Protein AF-A0A3P1Y6F3-F1 (afdb_monomer_lite)

Foldseek 3Di:
DDPPPPPPPPVVVVVCVVVVNDLCLDLPPVLVVLLVVLVVLLVVLVVVVVPDDPVDHDPPVNVVVSVVSNVVSVVSNVVSVVVSVVSSVD

Secondary structure (DSSP, 8-state):
--------HHHHHHHHHHTT--------HHHHHHHHHHHHHHHHHHHHHHT-BTTB---HHHHHHHHHHHHHHHHHHHHHHHHHHHHHH-

Structure (mmCIF, N/CA/C/O backbone):
data_AF-A0A3P1Y6F3-F1
#
_entry.id   AF-A0A3P1Y6F3-F1
#
loop_
_atom_site.group_PDB
_atom_site.id
_atom_site.type_symbol
_atom_site.label_atom_id
_atom_site.label_alt_id
_atom_site.label_comp_id
_atom_site.label_asym_id
_atom_site.label_entity_id
_atom_site.label_seq_id
_atom_site.pdbx_PDB_ins_code
_atom_site.Cartn_x
_atom_site.Cartn_y
_atom_site.Cartn_z
_atom_site.occupancy
_atom_site.B_iso_or_equiv
_atom_site.auth_seq_id
_atom_site.auth_comp_id
_atom_site.auth_asym_id
_atom_site.auth_atom_id
_atom_site.pdbx_PDB_model_num
ATOM 1 N N . MET A 1 1 ? 8.562 25.717 -52.838 1.00 42.53 1 MET A N 1
ATOM 2 C CA . MET A 1 1 ? 7.501 25.301 -51.898 1.00 42.53 1 MET A CA 1
ATOM 3 C C . MET A 1 1 ? 8.103 24.264 -50.971 1.00 42.53 1 MET A C 1
ATOM 5 O O . MET A 1 1 ? 8.682 23.323 -51.502 1.00 42.53 1 MET A O 1
ATOM 9 N N . PRO A 1 2 ? 8.091 24.449 -49.643 1.00 45.12 2 PRO A N 1
ATOM 10 C CA . PRO A 1 2 ? 8.638 23.440 -48.751 1.00 45.12 2 PRO A CA 1
ATOM 11 C C . PRO A 1 2 ? 7.661 22.261 -48.727 1.00 45.12 2 PRO A C 1
ATOM 13 O O . PRO A 1 2 ? 6.488 22.429 -48.398 1.00 45.12 2 PRO A O 1
ATOM 16 N N . HIS A 1 3 ? 8.129 21.084 -49.139 1.00 45.72 3 HIS A N 1
ATOM 17 C CA . HIS A 1 3 ? 7.405 19.840 -48.918 1.00 45.72 3 HIS A CA 1
ATOM 18 C C . HIS A 1 3 ? 7.380 19.599 -47.409 1.00 45.72 3 HIS A C 1
ATOM 20 O O . HIS A 1 3 ? 8.377 19.182 -46.829 1.00 45.72 3 HIS A O 1
ATOM 26 N N . ILE A 1 4 ? 6.253 19.897 -46.765 1.00 54.41 4 ILE A N 1
ATOM 27 C CA . ILE A 1 4 ? 5.964 19.350 -45.444 1.00 54.41 4 ILE A CA 1
ATOM 28 C C . ILE A 1 4 ? 5.653 17.879 -45.702 1.00 54.41 4 ILE A C 1
ATOM 30 O O . ILE A 1 4 ? 4.532 17.523 -46.060 1.00 54.41 4 ILE A O 1
ATOM 34 N N . THR A 1 5 ? 6.672 17.028 -45.624 1.00 58.44 5 THR A N 1
ATOM 35 C CA . THR A 1 5 ? 6.465 15.591 -45.469 1.00 58.44 5 THR A CA 1
ATOM 36 C C . THR A 1 5 ? 5.649 15.414 -44.202 1.00 58.44 5 THR A C 1
ATOM 38 O O . THR A 1 5 ? 6.131 15.700 -43.107 1.00 58.44 5 THR A O 1
ATOM 41 N N . ALA A 1 6 ? 4.379 15.040 -44.364 1.00 62.44 6 ALA A N 1
ATOM 42 C CA . ALA A 1 6 ? 3.517 14.699 -43.250 1.00 62.44 6 ALA A CA 1
ATOM 43 C C . ALA A 1 6 ? 4.237 13.627 -42.430 1.00 62.44 6 ALA A C 1
ATOM 45 O O . ALA A 1 6 ? 4.599 12.580 -42.967 1.00 62.44 6 ALA A O 1
ATOM 46 N N . PHE A 1 7 ? 4.515 13.933 -41.166 1.00 63.72 7 PHE A N 1
ATOM 47 C CA . PHE A 1 7 ? 5.165 13.006 -40.256 1.00 63.72 7 PHE A CA 1
ATOM 48 C C . PHE A 1 7 ? 4.285 11.758 -40.140 1.00 63.72 7 PHE A C 1
ATOM 50 O O . PHE A 1 7 ? 3.198 11.812 -39.557 1.00 63.72 7 PHE A O 1
ATOM 57 N N . ASN A 1 8 ? 4.710 10.659 -40.769 1.00 76.06 8 ASN A N 1
ATOM 58 C CA . ASN A 1 8 ? 3.974 9.407 -40.727 1.00 76.06 8 ASN A CA 1
ATOM 59 C C . ASN A 1 8 ? 4.315 8.692 -39.423 1.00 76.06 8 ASN A C 1
ATOM 61 O O . ASN A 1 8 ? 5.279 7.934 -39.335 1.00 76.06 8 ASN A O 1
ATOM 65 N N . LEU A 1 9 ? 3.482 8.946 -38.416 1.00 64.75 9 LEU A N 1
ATOM 66 C CA . LEU A 1 9 ? 3.594 8.350 -37.090 1.00 64.75 9 LEU A CA 1
ATOM 67 C C . LEU A 1 9 ? 3.676 6.814 -37.150 1.00 64.75 9 LEU A C 1
ATOM 69 O O . LEU A 1 9 ? 4.306 6.193 -36.300 1.00 64.75 9 LEU A O 1
ATOM 73 N N . HIS A 1 10 ? 3.037 6.206 -38.154 1.00 71.25 10 HIS A N 1
ATOM 74 C CA . HIS A 1 10 ? 2.948 4.760 -38.292 1.00 71.25 10 HIS A CA 1
ATOM 75 C C . HIS A 1 10 ? 4.251 4.136 -38.806 1.00 71.25 10 HIS A C 1
ATOM 77 O O . HIS A 1 10 ? 4.635 3.070 -38.322 1.00 71.25 10 HIS A O 1
ATOM 83 N N . ASP A 1 11 ? 4.933 4.812 -39.735 1.00 76.75 11 ASP A N 1
ATOM 84 C CA . ASP A 1 11 ? 6.228 4.377 -40.273 1.00 76.75 11 ASP A CA 1
ATOM 85 C C . ASP A 1 11 ? 7.335 4.558 -39.228 1.00 76.75 11 ASP A C 1
ATOM 87 O O . ASP A 1 11 ? 8.167 3.671 -39.045 1.00 76.75 11 ASP A O 1
ATOM 91 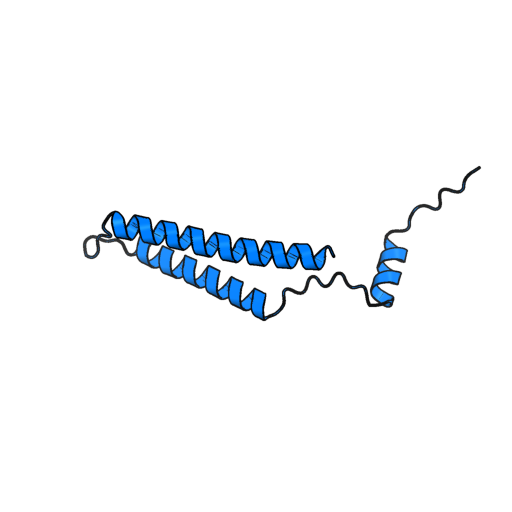N N . GLU A 1 12 ? 7.297 5.666 -38.482 1.00 74.12 12 GLU A N 1
ATOM 92 C CA . GLU A 1 12 ? 8.237 5.928 -37.389 1.00 74.12 12 GLU A CA 1
ATOM 93 C C . GLU A 1 12 ? 8.079 4.895 -36.261 1.00 74.12 12 GLU A C 1
ATOM 9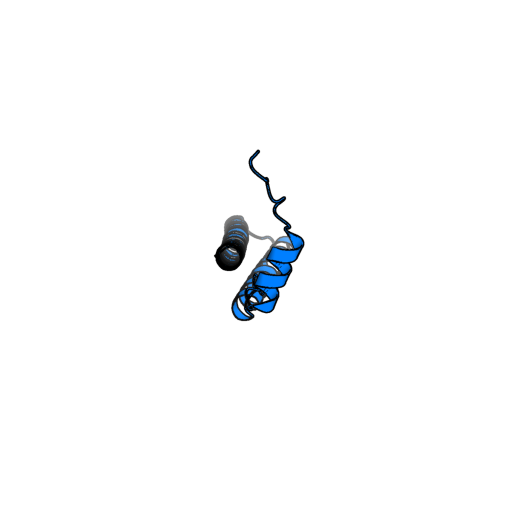5 O O . GLU A 1 12 ? 9.058 4.329 -35.775 1.00 74.12 12 GLU A O 1
ATOM 100 N N . TYR A 1 13 ? 6.834 4.580 -35.886 1.00 66.38 13 TYR A N 1
ATOM 101 C CA . TYR A 1 13 ? 6.535 3.556 -34.885 1.00 66.38 13 TYR A CA 1
ATOM 102 C C . TYR A 1 13 ? 6.997 2.161 -35.331 1.00 66.38 13 TYR A C 1
ATOM 104 O O . TYR A 1 13 ? 7.621 1.437 -34.556 1.00 66.38 13 TYR A O 1
ATOM 112 N N . ALA A 1 14 ? 6.737 1.786 -36.589 1.00 72.00 14 ALA A N 1
ATOM 113 C CA . ALA A 1 14 ? 7.173 0.506 -37.143 1.00 72.00 14 ALA A CA 1
ATOM 114 C C . ALA A 1 14 ? 8.706 0.394 -37.217 1.00 72.00 14 ALA A C 1
ATOM 116 O O . ALA A 1 14 ? 9.256 -0.662 -36.905 1.00 72.00 14 ALA A O 1
ATOM 117 N N . SER A 1 15 ? 9.392 1.484 -37.578 1.00 71.12 15 SER A N 1
ATOM 118 C CA . SER A 1 15 ? 10.857 1.574 -37.610 1.00 71.12 15 SER A CA 1
ATOM 119 C C . SER A 1 15 ? 11.466 1.426 -36.212 1.00 71.12 15 SER A C 1
ATOM 121 O O . SER A 1 15 ? 12.354 0.599 -36.004 1.00 71.12 15 SER A O 1
ATOM 123 N N . ASN A 1 16 ? 10.936 2.147 -35.221 1.00 66.38 16 ASN A N 1
ATOM 124 C CA . ASN A 1 16 ? 11.405 2.060 -33.838 1.00 66.38 16 ASN A CA 1
ATOM 125 C C . ASN A 1 16 ? 11.193 0.657 -33.254 1.00 66.38 16 ASN A C 1
ATOM 127 O O . ASN A 1 16 ? 12.122 0.076 -32.691 1.00 66.38 16 ASN A O 1
ATOM 131 N N . HIS A 1 17 ? 10.026 0.055 -33.493 1.00 63.47 17 HIS A N 1
ATOM 132 C CA . HIS A 1 17 ? 9.742 -1.315 -33.071 1.00 63.47 17 HIS A CA 1
ATOM 133 C C . HIS A 1 17 ? 10.668 -2.344 -33.749 1.00 63.47 17 HIS A C 1
ATOM 135 O O . HIS A 1 17 ? 11.150 -3.270 -33.097 1.00 63.47 17 HIS A O 1
ATOM 141 N N . ALA A 1 18 ? 10.959 -2.189 -35.047 1.00 65.25 18 ALA A N 1
ATOM 142 C CA . ALA A 1 18 ? 11.875 -3.067 -35.784 1.00 65.25 18 ALA A CA 1
ATOM 143 C C . ALA A 1 18 ? 13.337 -2.947 -35.312 1.00 65.25 18 ALA A C 1
ATOM 145 O O . ALA A 1 18 ? 14.081 -3.926 -35.358 1.00 65.25 18 ALA A O 1
ATOM 146 N N . CYS A 1 19 ? 13.731 -1.772 -34.816 1.00 67.19 19 CYS A N 1
ATOM 147 C CA . CYS A 1 19 ? 15.041 -1.509 -34.220 1.00 67.19 19 CYS A CA 1
ATOM 148 C C . CYS A 1 19 ? 15.150 -1.939 -32.743 1.00 67.19 19 CYS A C 1
ATOM 150 O O . CYS A 1 19 ? 16.198 -1.739 -32.132 1.00 67.19 19 CYS A O 1
ATOM 152 N N . GLY A 1 20 ? 14.100 -2.531 -32.162 1.00 53.81 20 GLY A N 1
ATOM 153 C CA . GLY A 1 20 ? 14.083 -2.964 -30.762 1.00 53.81 20 GLY A CA 1
ATOM 154 C C . GLY A 1 20 ? 13.788 -1.846 -29.757 1.00 53.81 20 GLY A C 1
ATOM 155 O O . GLY A 1 20 ? 13.832 -2.094 -28.555 1.00 53.81 20 GLY A O 1
ATOM 156 N N . PHE A 1 21 ? 13.438 -0.644 -30.225 1.00 53.38 21 PHE A N 1
ATOM 157 C CA . PHE A 1 21 ? 12.873 0.419 -29.395 1.00 53.38 21 PHE A CA 1
ATOM 158 C C . PHE A 1 21 ? 11.383 0.146 -29.190 1.00 53.38 21 PHE A C 1
ATOM 160 O O . PHE A 1 21 ? 10.508 0.794 -29.763 1.00 53.38 21 PHE A O 1
ATOM 167 N N . VAL A 1 22 ? 11.090 -0.870 -28.387 1.00 57.44 22 VAL A N 1
ATOM 168 C CA . VAL A 1 22 ? 9.779 -0.994 -27.759 1.00 57.44 22 VAL A CA 1
ATOM 169 C C . VAL A 1 22 ? 9.822 -0.026 -26.581 1.00 57.44 22 VAL A C 1
ATOM 171 O O . VAL A 1 22 ? 10.737 -0.122 -25.764 1.00 57.44 22 VAL A O 1
ATOM 174 N N . GLN A 1 23 ? 8.882 0.919 -26.481 1.00 54.31 23 GLN A N 1
ATOM 175 C CA . GLN A 1 23 ? 8.602 1.522 -25.176 1.00 54.31 23 GLN A CA 1
ATOM 176 C C . GLN A 1 23 ? 8.209 0.359 -24.276 1.00 54.31 23 GLN A C 1
ATOM 178 O O . GLN A 1 23 ? 7.109 -0.184 -24.396 1.00 54.31 23 GLN A O 1
ATOM 183 N N . ASP A 1 24 ? 9.162 -0.105 -23.479 1.00 55.12 24 ASP A N 1
ATOM 184 C CA . ASP A 1 24 ? 9.036 -1.298 -22.666 1.00 55.12 24 ASP A CA 1
ATOM 185 C C . ASP A 1 24 ? 8.098 -0.934 -21.506 1.00 55.12 24 ASP A C 1
ATOM 187 O O . ASP A 1 24 ? 8.513 -0.649 -20.387 1.00 55.12 24 ASP A O 1
ATOM 191 N N . LEU A 1 25 ? 6.787 -0.934 -21.779 1.00 56.59 25 LEU A N 1
ATOM 192 C CA . LEU A 1 25 ? 5.680 -0.821 -20.816 1.00 56.59 25 LEU A CA 1
ATOM 193 C C . LEU A 1 25 ? 5.636 -2.024 -19.851 1.00 56.59 25 LEU A C 1
ATOM 195 O O . LEU A 1 25 ? 4.611 -2.336 -19.242 1.00 56.59 25 LEU A O 1
ATOM 199 N N . HIS A 1 26 ? 6.746 -2.743 -19.727 1.00 64.69 26 HIS A N 1
ATOM 200 C CA . HIS A 1 26 ? 6.902 -3.881 -18.863 1.00 64.69 26 HIS A CA 1
ATOM 201 C C . HIS A 1 26 ? 7.278 -3.396 -17.466 1.00 64.69 26 HIS A C 1
ATOM 203 O O . HIS A 1 26 ? 8.416 -3.004 -17.207 1.00 64.69 26 HIS A O 1
ATOM 209 N N . ILE A 1 27 ? 6.320 -3.457 -16.538 1.00 63.81 27 ILE A N 1
ATOM 210 C CA . ILE A 1 27 ? 6.616 -3.307 -15.112 1.00 63.81 27 ILE A CA 1
ATOM 211 C C . ILE A 1 27 ? 7.497 -4.495 -14.708 1.00 63.81 27 ILE A C 1
ATOM 213 O O . ILE A 1 27 ? 7.035 -5.637 -14.772 1.00 63.81 27 ILE A O 1
ATOM 217 N N . PRO A 1 28 ? 8.747 -4.271 -14.270 1.00 73.00 28 PRO A N 1
ATOM 218 C CA . PRO A 1 28 ? 9.622 -5.364 -13.875 1.00 73.00 28 PRO A CA 1
ATOM 219 C C . PRO A 1 28 ? 9.010 -6.181 -12.734 1.00 73.00 28 PRO A C 1
ATOM 221 O O . PRO A 1 28 ? 8.417 -5.620 -11.813 1.00 73.00 28 PRO A O 1
ATOM 224 N N . ASN A 1 29 ? 9.218 -7.500 -12.743 1.00 76.69 29 ASN A N 1
ATOM 225 C CA . ASN A 1 29 ? 8.614 -8.422 -11.768 1.00 76.69 29 ASN A CA 1
ATOM 226 C C . ASN A 1 29 ? 8.792 -8.000 -10.298 1.00 76.69 29 ASN A C 1
ATOM 228 O O . ASN A 1 29 ? 7.891 -8.200 -9.489 1.00 76.69 29 ASN A O 1
ATOM 232 N N . HIS A 1 30 ? 9.928 -7.391 -9.942 1.00 75.62 30 HIS A N 1
ATOM 233 C CA . HIS A 1 30 ? 10.158 -6.896 -8.582 1.00 75.62 30 HIS A CA 1
ATOM 234 C C . HIS A 1 30 ? 9.265 -5.693 -8.228 1.00 75.62 30 HIS A C 1
ATOM 236 O O . HIS A 1 30 ? 8.776 -5.613 -7.107 1.00 75.62 30 HIS A O 1
ATOM 242 N N . MET A 1 31 ? 8.992 -4.787 -9.174 1.00 76.44 31 MET A N 1
ATOM 243 C CA . MET A 1 31 ? 8.048 -3.681 -8.970 1.00 76.44 31 MET A CA 1
ATOM 244 C C . MET A 1 31 ? 6.609 -4.189 -8.883 1.00 76.44 31 MET A C 1
ATOM 246 O O . MET A 1 31 ? 5.864 -3.751 -8.012 1.00 76.44 31 MET A O 1
ATOM 250 N N . ALA A 1 32 ? 6.230 -5.155 -9.726 1.00 81.50 32 ALA A N 1
ATOM 251 C CA . ALA A 1 32 ? 4.914 -5.788 -9.652 1.00 81.50 32 ALA A CA 1
ATOM 252 C C . ALA A 1 32 ? 4.697 -6.492 -8.299 1.00 81.50 32 ALA A C 1
ATOM 254 O O . ALA A 1 32 ? 3.637 -6.350 -7.692 1.00 81.50 32 ALA A O 1
ATOM 255 N N . ALA A 1 33 ? 5.718 -7.187 -7.785 1.00 83.00 33 ALA A N 1
ATOM 256 C CA . ALA A 1 33 ? 5.679 -7.808 -6.463 1.00 83.00 33 ALA A CA 1
ATOM 257 C C . ALA A 1 33 ? 5.561 -6.774 -5.328 1.00 83.00 33 ALA A C 1
ATOM 259 O O . ALA A 1 33 ? 4.792 -6.984 -4.391 1.00 83.00 33 ALA A O 1
ATOM 260 N N . ASN A 1 34 ? 6.271 -5.644 -5.422 1.00 84.94 34 ASN A N 1
ATOM 261 C CA . ASN A 1 34 ? 6.168 -4.562 -4.438 1.00 84.94 34 ASN A CA 1
ATOM 262 C C . ASN A 1 34 ? 4.769 -3.926 -4.430 1.00 84.94 34 ASN A C 1
ATOM 264 O O . ASN A 1 34 ? 4.218 -3.663 -3.361 1.00 84.94 34 ASN A O 1
ATOM 268 N N . LEU A 1 35 ? 4.168 -3.727 -5.608 1.00 86.56 35 LEU A N 1
ATOM 269 C CA . LEU A 1 35 ? 2.797 -3.229 -5.738 1.00 86.56 35 LEU A CA 1
ATOM 270 C C . LEU A 1 35 ? 1.776 -4.214 -5.159 1.00 86.56 35 LEU A C 1
ATOM 272 O O . LEU A 1 35 ? 0.910 -3.803 -4.388 1.00 86.56 35 LEU A O 1
ATOM 276 N N . ASP A 1 36 ? 1.899 -5.509 -5.466 1.00 89.81 36 ASP A N 1
ATOM 277 C CA . ASP A 1 36 ? 1.036 -6.551 -4.891 1.00 89.81 36 ASP A CA 1
ATOM 278 C C . ASP A 1 36 ? 1.153 -6.585 -3.357 1.00 89.81 36 ASP A C 1
ATOM 280 O O . ASP A 1 36 ? 0.145 -6.609 -2.649 1.00 89.81 36 ASP A O 1
ATOM 284 N N . ALA A 1 37 ? 2.373 -6.492 -2.818 1.00 89.69 37 ALA A N 1
ATOM 285 C CA . ALA A 1 37 ? 2.599 -6.430 -1.377 1.00 89.69 37 ALA A CA 1
ATOM 286 C C . ALA A 1 37 ? 1.942 -5.194 -0.735 1.00 89.69 37 ALA A C 1
ATOM 288 O O . ALA A 1 37 ? 1.278 -5.322 0.297 1.00 89.69 37 ALA A O 1
ATOM 289 N N . ALA A 1 38 ? 2.068 -4.016 -1.356 1.00 90.81 38 ALA A N 1
ATOM 290 C CA . ALA A 1 38 ? 1.447 -2.788 -0.867 1.00 90.81 38 ALA A CA 1
ATOM 291 C C . ALA A 1 38 ? -0.088 -2.880 -0.868 1.00 90.81 38 ALA A C 1
ATOM 293 O O . ALA A 1 38 ? -0.730 -2.554 0.133 1.00 90.81 38 ALA A O 1
ATOM 294 N N . LEU A 1 39 ? -0.681 -3.396 -1.951 1.00 91.81 39 LEU A N 1
ATOM 295 C CA . LEU A 1 39 ? -2.130 -3.588 -2.070 1.00 91.81 39 LEU A CA 1
ATOM 296 C C . LEU A 1 39 ? -2.665 -4.591 -1.043 1.00 91.81 39 LEU A C 1
ATOM 298 O O . LEU A 1 39 ? -3.686 -4.335 -0.401 1.00 91.81 39 LEU A O 1
ATOM 302 N N . ARG A 1 40 ? -1.959 -5.707 -0.829 1.00 93.94 40 ARG A N 1
ATOM 303 C CA . ARG A 1 40 ? -2.304 -6.685 0.216 1.00 93.94 40 ARG A CA 1
ATOM 304 C C . ARG A 1 40 ? -2.204 -6.085 1.614 1.00 93.94 40 ARG A C 1
ATOM 306 O O . ARG A 1 40 ? -3.076 -6.347 2.439 1.00 93.94 40 ARG A O 1
ATOM 313 N N 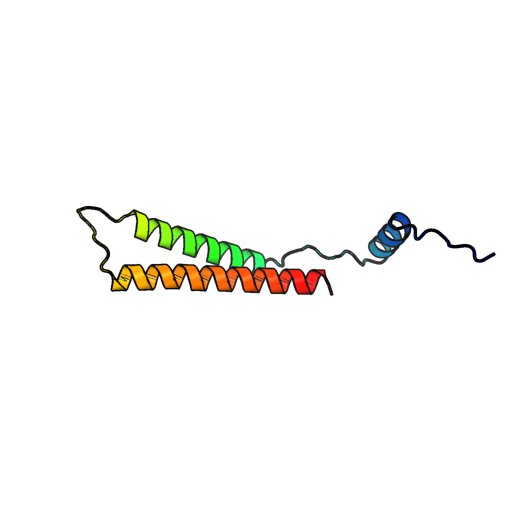. GLY A 1 41 ? -1.183 -5.267 1.871 1.00 93.81 41 GLY A N 1
ATOM 314 C CA . GLY A 1 41 ? -1.031 -4.536 3.127 1.00 93.81 41 GLY A CA 1
ATOM 315 C C . GLY A 1 41 ? -2.210 -3.598 3.388 1.00 93.81 41 GLY A C 1
ATOM 316 O O . GLY A 1 41 ? -2.818 -3.662 4.454 1.00 93.81 41 GLY A O 1
ATOM 317 N N . ILE A 1 42 ? -2.600 -2.797 2.391 1.00 94.06 42 ILE A N 1
ATOM 318 C CA . ILE A 1 42 ? -3.766 -1.904 2.482 1.00 94.06 42 ILE A CA 1
ATOM 319 C C . ILE A 1 42 ? -5.039 -2.709 2.753 1.00 94.06 42 ILE A C 1
ATOM 321 O O . ILE A 1 42 ? -5.799 -2.371 3.659 1.00 94.06 42 ILE A O 1
ATOM 325 N N . ALA A 1 43 ? -5.263 -3.803 2.020 1.00 93.75 43 ALA A N 1
ATOM 326 C CA . ALA A 1 43 ? -6.427 -4.659 2.223 1.00 93.75 43 ALA A CA 1
ATOM 327 C C . ALA A 1 43 ? -6.472 -5.241 3.646 1.00 93.75 43 ALA A C 1
ATOM 329 O O . ALA A 1 43 ? -7.526 -5.221 4.282 1.00 93.75 43 ALA A O 1
ATOM 330 N N . ALA A 1 44 ? -5.335 -5.705 4.169 1.00 93.94 44 ALA A N 1
ATOM 331 C CA . ALA A 1 44 ? -5.237 -6.222 5.529 1.00 93.94 44 ALA A CA 1
ATOM 332 C C . ALA A 1 44 ? -5.576 -5.148 6.575 1.00 93.94 44 ALA A C 1
ATOM 334 O O . ALA A 1 44 ? -6.385 -5.400 7.469 1.00 93.94 44 ALA A O 1
ATOM 335 N N . VAL A 1 45 ? -5.026 -3.938 6.435 1.00 93.25 45 VAL A N 1
ATOM 336 C CA . VAL A 1 45 ? -5.316 -2.827 7.352 1.00 93.25 45 VAL A CA 1
ATOM 337 C C . VAL A 1 45 ? -6.792 -2.424 7.287 1.00 93.25 45 VAL A C 1
ATOM 339 O O . VAL A 1 45 ? -7.436 -2.274 8.326 1.00 93.25 45 VAL A O 1
ATOM 342 N N . CYS A 1 46 ? -7.372 -2.339 6.088 1.00 92.12 46 CYS A N 1
ATOM 343 C CA . CYS A 1 46 ? -8.801 -2.091 5.904 1.00 92.12 46 CYS A CA 1
ATOM 344 C C . CYS A 1 46 ? -9.669 -3.173 6.561 1.00 92.12 46 CYS A C 1
ATOM 346 O O . CYS A 1 46 ? -10.695 -2.852 7.157 1.00 92.12 46 CYS A O 1
ATOM 348 N N . CYS A 1 47 ? -9.276 -4.447 6.483 1.00 92.25 47 CYS A N 1
ATOM 349 C CA . CYS A 1 47 ? -9.979 -5.528 7.171 1.00 92.25 47 CYS A CA 1
ATOM 350 C C . CYS A 1 47 ? -9.943 -5.356 8.692 1.00 92.25 47 CYS A C 1
ATOM 352 O O . CYS A 1 47 ? -10.978 -5.531 9.325 1.00 92.25 47 CYS A O 1
ATOM 354 N N . VAL A 1 48 ? -8.804 -4.965 9.272 1.00 89.62 48 VAL A N 1
ATOM 355 C CA . VAL A 1 48 ? -8.697 -4.688 10.716 1.00 89.62 48 VAL A CA 1
ATOM 356 C C . VAL A 1 48 ? -9.598 -3.523 11.114 1.00 89.62 48 VAL A C 1
ATOM 358 O O . VAL A 1 48 ? -10.373 -3.650 12.057 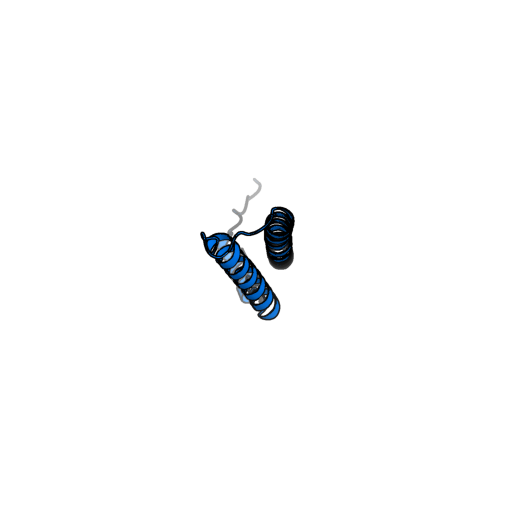1.00 89.62 48 VAL A O 1
ATOM 361 N N . LEU A 1 49 ? -9.559 -2.419 10.363 1.00 88.88 49 LEU A N 1
ATOM 362 C CA . LEU A 1 49 ? -10.417 -1.256 10.607 1.00 88.88 49 LEU A CA 1
ATOM 363 C C . LEU A 1 49 ? -11.910 -1.603 10.513 1.00 88.88 49 LEU A C 1
ATOM 365 O O . LEU A 1 49 ? -12.715 -1.076 11.272 1.00 88.88 49 LEU A O 1
ATOM 369 N N . ARG A 1 50 ? -12.285 -2.506 9.600 1.00 88.12 50 ARG A N 1
ATOM 370 C CA . ARG A 1 50 ? -13.670 -2.973 9.422 1.00 88.12 50 ARG A CA 1
ATOM 371 C C . ARG A 1 50 ? -14.095 -4.067 10.399 1.00 88.12 50 ARG A C 1
ATOM 373 O O . ARG A 1 50 ? -15.291 -4.296 10.531 1.00 88.12 50 ARG A O 1
ATOM 380 N N . ALA A 1 51 ? -13.150 -4.756 11.033 1.00 87.50 51 ALA A N 1
ATOM 381 C CA . ALA A 1 51 ? -13.421 -5.779 12.042 1.00 87.50 51 ALA A CA 1
ATOM 382 C C . ALA A 1 51 ? -13.814 -5.174 13.400 1.00 87.50 51 ALA A C 1
ATOM 384 O O . ALA A 1 51 ? -14.110 -5.915 14.341 1.00 87.50 51 ALA A O 1
ATOM 385 N N . GLU A 1 52 ? -13.816 -3.841 13.500 1.00 82.19 52 GLU A N 1
ATOM 386 C CA . GLU A 1 52 ? -14.353 -3.141 14.652 1.00 82.19 52 GLU A CA 1
ATOM 387 C C . GLU A 1 52 ? -15.797 -3.575 14.925 1.00 82.19 52 GLU A C 1
ATOM 389 O O . GLU A 1 52 ? -16.659 -3.596 14.045 1.00 82.19 52 GLU A O 1
ATOM 394 N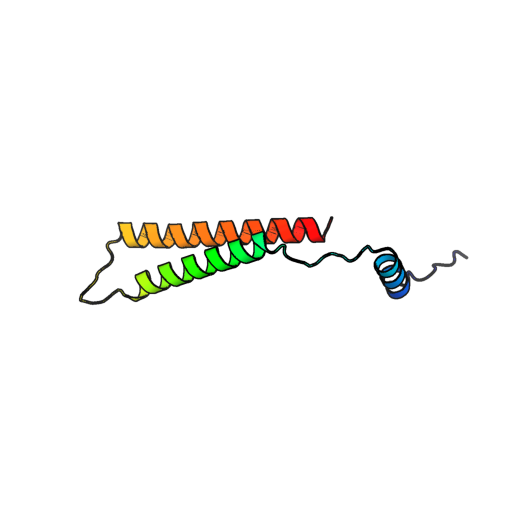 N . SER A 1 53 ? -16.028 -3.979 16.166 1.00 81.38 53 SER A N 1
ATOM 395 C CA . SER A 1 53 ? -17.292 -4.528 16.642 1.00 81.38 53 SER A CA 1
ATOM 396 C C . SER A 1 53 ? -17.414 -4.307 18.146 1.00 81.38 53 SER A C 1
ATOM 398 O O . SER A 1 53 ? -16.461 -3.883 18.801 1.00 81.38 53 SER A O 1
ATOM 400 N N . ASP A 1 54 ? -18.555 -4.675 18.724 1.00 72.31 54 ASP A N 1
ATOM 401 C CA . ASP A 1 54 ? -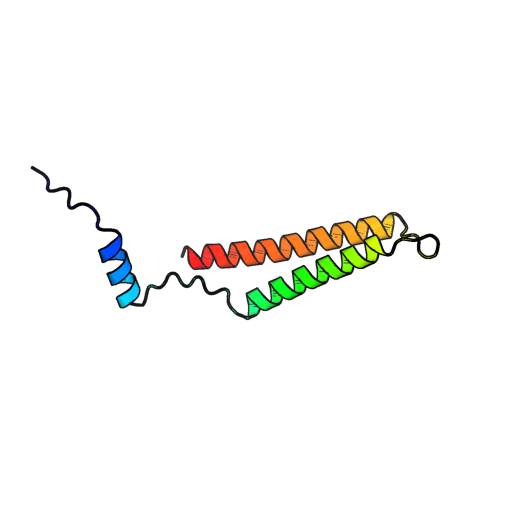18.769 -4.611 20.176 1.00 72.31 54 ASP A CA 1
ATOM 402 C C . ASP A 1 54 ? -17.757 -5.460 20.977 1.00 72.31 54 ASP A C 1
ATOM 404 O O . ASP A 1 54 ? -17.531 -5.208 22.158 1.00 72.31 54 ASP A O 1
ATOM 408 N N . ALA A 1 55 ? -17.119 -6.454 20.344 1.00 76.25 55 ALA A N 1
ATOM 409 C CA . ALA A 1 55 ? -16.085 -7.297 20.950 1.00 76.25 55 ALA A CA 1
ATOM 410 C C . ALA A 1 55 ? -14.648 -6.789 20.716 1.00 76.25 55 ALA A C 1
ATOM 412 O O . ALA A 1 55 ? -13.714 -7.275 21.356 1.00 76.25 55 ALA A O 1
ATOM 413 N N . LEU A 1 56 ? -14.453 -5.838 19.798 1.00 79.38 56 LEU A N 1
ATOM 414 C CA . LEU A 1 56 ? -13.150 -5.279 19.448 1.00 79.38 56 LEU A CA 1
ATOM 415 C C . LEU A 1 56 ? -13.310 -3.809 19.068 1.00 79.38 56 LEU A C 1
ATOM 417 O O . LEU A 1 56 ? -13.653 -3.487 17.932 1.00 79.38 56 LEU A O 1
ATOM 421 N N . THR A 1 57 ? -13.011 -2.920 20.009 1.00 87.94 57 THR A N 1
ATOM 422 C CA . THR A 1 57 ? -12.956 -1.477 19.762 1.00 87.94 57 THR A CA 1
ATOM 423 C C . THR A 1 57 ? -11.518 -1.057 19.504 1.00 87.94 57 THR A C 1
ATOM 425 O O . THR A 1 57 ? -10.623 -1.334 20.308 1.00 87.94 57 THR A O 1
ATOM 428 N N . LEU A 1 58 ? -11.285 -0.367 18.390 1.00 86.75 58 LEU A N 1
ATOM 429 C CA . LEU A 1 58 ? -9.976 0.203 18.097 1.00 86.75 58 LEU A CA 1
ATOM 430 C C . LEU A 1 58 ? -9.887 1.580 18.754 1.00 86.75 58 LEU A C 1
ATOM 432 O O . LEU A 1 58 ? -10.613 2.503 18.382 1.00 86.75 58 LEU A O 1
ATOM 436 N N . GLY A 1 59 ? -8.983 1.725 19.724 1.00 91.12 59 GLY A N 1
ATOM 437 C CA . GLY A 1 59 ? -8.689 3.028 20.320 1.00 91.12 59 GLY A CA 1
ATOM 438 C C . GLY A 1 59 ? -8.127 4.012 19.288 1.00 91.12 59 GLY A C 1
ATOM 439 O O . GLY A 1 59 ? -7.469 3.603 18.327 1.00 91.12 59 GLY A O 1
ATOM 440 N N . ASP A 1 60 ? -8.341 5.310 19.511 1.00 92.38 60 ASP A N 1
ATOM 441 C CA . ASP A 1 60 ? -8.000 6.381 18.559 1.00 92.38 60 ASP A CA 1
ATOM 442 C C . ASP A 1 60 ? -6.544 6.346 18.091 1.00 92.38 60 ASP A C 1
ATOM 444 O O . ASP A 1 60 ? -6.263 6.566 16.916 1.00 92.38 60 ASP A O 1
ATOM 448 N N . TYR A 1 61 ? -5.615 5.999 18.984 1.00 93.50 61 TYR A N 1
ATOM 449 C CA . TYR A 1 61 ? -4.200 5.872 18.639 1.00 93.50 61 TYR A CA 1
ATOM 450 C C . TYR A 1 61 ? -3.943 4.758 17.613 1.00 93.50 61 TYR A C 1
ATOM 452 O O . TYR A 1 61 ? -3.215 4.958 16.644 1.00 93.50 61 TYR A O 1
ATOM 460 N N . ILE A 1 62 ? -4.576 3.591 17.790 1.00 92.62 62 ILE A N 1
ATOM 461 C CA . ILE A 1 62 ? -4.450 2.476 16.842 1.00 92.62 62 ILE A CA 1
ATOM 462 C C . ILE A 1 62 ? -5.141 2.831 15.529 1.00 92.62 62 ILE A C 1
ATOM 464 O O . ILE A 1 62 ? -4.584 2.583 14.463 1.00 92.62 62 ILE A O 1
ATOM 468 N N . ARG A 1 63 ? -6.322 3.457 15.583 1.00 92.25 63 ARG A N 1
ATOM 469 C CA . ARG A 1 63 ? -7.027 3.908 14.378 1.00 92.25 63 ARG A CA 1
ATOM 470 C C . ARG A 1 63 ? -6.190 4.910 13.577 1.00 92.25 63 ARG A C 1
ATOM 472 O O . ARG A 1 63 ? -6.082 4.768 12.359 1.00 92.25 63 ARG A O 1
ATOM 479 N N . GLY A 1 64 ? -5.572 5.876 14.257 1.00 92.75 64 GLY A N 1
ATOM 480 C CA . GLY A 1 64 ? -4.646 6.840 13.661 1.00 92.75 64 GLY A CA 1
ATOM 481 C C . GLY A 1 64 ? -3.457 6.145 13.003 1.00 92.75 64 GLY A C 1
ATOM 482 O O . GLY A 1 64 ? -3.253 6.299 11.804 1.00 92.75 64 GLY A O 1
ATOM 483 N N . GLY A 1 65 ? -2.761 5.271 13.736 1.00 95.56 65 GLY A N 1
ATOM 484 C CA . GLY A 1 65 ? -1.613 4.530 13.204 1.00 95.56 65 GLY A CA 1
ATOM 485 C C . GLY A 1 65 ? -1.948 3.615 12.019 1.00 95.56 65 GLY A C 1
ATOM 486 O O . GLY A 1 65 ? -1.161 3.508 11.083 1.00 95.56 65 GLY A O 1
ATOM 487 N N . LEU A 1 66 ? -3.124 2.980 12.006 1.00 93.50 66 LEU A N 1
ATOM 488 C CA . LEU A 1 66 ? -3.590 2.185 10.862 1.00 93.50 66 LEU A CA 1
ATOM 489 C C . LEU A 1 66 ? -3.921 3.069 9.650 1.00 93.50 66 LEU A C 1
ATOM 491 O O . LEU A 1 66 ? -3.646 2.687 8.513 1.00 93.50 66 LEU A O 1
ATOM 495 N N . THR A 1 67 ? -4.467 4.261 9.882 1.00 94.50 67 THR A N 1
ATOM 496 C CA . THR A 1 67 ? -4.711 5.244 8.816 1.00 94.50 67 THR A CA 1
ATOM 497 C C . THR A 1 67 ? -3.389 5.730 8.216 1.00 94.50 67 THR A C 1
ATOM 499 O O . THR A 1 67 ? -3.233 5.729 6.994 1.00 94.50 67 THR A O 1
ATOM 502 N N . ASP A 1 68 ? -2.404 6.044 9.059 1.00 96.38 68 ASP A N 1
ATOM 503 C CA . ASP A 1 68 ? -1.059 6.430 8.625 1.00 96.38 68 ASP A CA 1
ATOM 504 C C . ASP A 1 68 ? -0.368 5.294 7.861 1.00 96.38 68 ASP A C 1
ATOM 506 O O . ASP A 1 68 ? 0.257 5.523 6.825 1.00 96.38 68 ASP A O 1
ATOM 510 N N . ALA A 1 69 ? -0.536 4.047 8.310 1.00 95.06 69 ALA A N 1
ATOM 511 C CA . ALA A 1 69 ? 0.000 2.878 7.622 1.00 95.06 69 ALA A CA 1
ATOM 512 C C . ALA A 1 69 ? -0.568 2.732 6.199 1.00 95.06 69 ALA A C 1
ATOM 514 O O . ALA A 1 69 ? 0.192 2.459 5.268 1.00 95.06 69 ALA A O 1
ATOM 515 N N . ILE A 1 70 ? -1.874 2.961 5.999 1.00 95.12 70 ILE A N 1
ATOM 516 C CA . ILE A 1 70 ? -2.476 2.989 4.654 1.00 95.12 70 ILE A CA 1
ATOM 517 C C . ILE A 1 70 ? -1.827 4.083 3.804 1.00 95.12 70 ILE A C 1
ATOM 519 O O . ILE A 1 70 ? -1.446 3.815 2.665 1.00 95.12 70 ILE A O 1
ATOM 523 N N . ALA A 1 71 ? -1.668 5.293 4.347 1.00 94.56 71 ALA A N 1
ATOM 524 C CA . ALA A 1 71 ? -1.062 6.407 3.621 1.00 94.56 71 ALA A CA 1
ATOM 525 C C . ALA A 1 71 ? 0.390 6.102 3.210 1.00 94.56 71 ALA A C 1
ATOM 527 O O . ALA A 1 71 ? 0.778 6.352 2.069 1.00 94.56 71 ALA A O 1
ATOM 528 N N . MET A 1 72 ? 1.183 5.498 4.098 1.00 94.81 72 MET A N 1
ATOM 529 C CA . MET A 1 72 ? 2.556 5.089 3.792 1.00 94.81 72 MET A CA 1
ATOM 530 C C . MET A 1 72 ? 2.617 4.021 2.694 1.00 94.81 72 MET A C 1
ATOM 532 O O . MET A 1 72 ? 3.432 4.135 1.778 1.00 94.81 72 MET A O 1
ATOM 536 N N . LEU A 1 73 ? 1.750 3.005 2.754 1.00 92.88 73 LEU A N 1
ATOM 537 C CA . LEU A 1 73 ? 1.685 1.951 1.737 1.00 92.88 73 LEU A CA 1
ATOM 538 C C . LEU A 1 73 ? 1.242 2.500 0.375 1.00 92.88 73 LEU A C 1
ATOM 540 O O . LEU A 1 73 ? 1.816 2.132 -0.650 1.00 92.88 73 LEU A O 1
ATOM 544 N N . ALA A 1 74 ? 0.266 3.410 0.363 1.00 92.44 74 ALA A N 1
ATOM 545 C CA . ALA A 1 74 ? -0.199 4.073 -0.850 1.00 92.44 74 ALA A CA 1
ATOM 546 C C . ALA A 1 74 ? 0.905 4.936 -1.481 1.00 92.44 74 ALA A C 1
ATOM 548 O O . ALA A 1 74 ? 1.160 4.812 -2.677 1.00 92.44 74 ALA A O 1
ATOM 549 N N . ASN A 1 75 ? 1.622 5.730 -0.680 1.00 92.69 75 ASN A N 1
ATOM 550 C CA . ASN A 1 75 ? 2.752 6.532 -1.156 1.00 92.69 75 ASN A CA 1
ATOM 551 C C . ASN A 1 75 ? 3.881 5.658 -1.719 1.00 92.69 75 ASN A C 1
ATOM 553 O O . ASN A 1 75 ? 4.471 5.987 -2.747 1.00 92.69 75 ASN A O 1
ATOM 557 N N . HIS A 1 76 ? 4.174 4.523 -1.081 1.00 88.12 76 HIS A N 1
ATOM 558 C CA . HIS A 1 76 ? 5.179 3.585 -1.578 1.00 88.12 76 HIS A CA 1
ATOM 559 C C . HIS A 1 76 ? 4.783 2.964 -2.929 1.00 88.12 76 HIS A C 1
ATOM 561 O O . HIS A 1 76 ? 5.608 2.871 -3.845 1.00 88.12 76 HIS A O 1
ATOM 567 N N . ALA A 1 77 ? 3.514 2.574 -3.075 1.00 88.06 77 ALA A N 1
ATOM 568 C CA . ALA A 1 77 ? 2.975 2.073 -4.334 1.00 88.06 77 ALA A CA 1
ATOM 569 C C . ALA A 1 77 ? 3.013 3.150 -5.430 1.00 88.06 77 ALA A C 1
ATOM 571 O O . ALA A 1 77 ? 3.451 2.875 -6.546 1.00 88.06 77 ALA A O 1
ATOM 572 N N . GLN A 1 78 ? 2.629 4.385 -5.100 1.00 87.88 78 GLN A N 1
ATOM 573 C CA . GLN A 1 78 ? 2.674 5.513 -6.024 1.00 87.88 78 GLN A CA 1
ATOM 574 C C . GLN A 1 78 ? 4.101 5.801 -6.501 1.00 87.88 78 GLN A C 1
ATOM 576 O O . GLN A 1 78 ? 4.319 5.875 -7.706 1.00 87.88 78 GLN A O 1
ATOM 581 N N . GLY A 1 79 ? 5.084 5.865 -5.599 1.00 85.50 79 GLY A N 1
ATOM 582 C CA . GLY A 1 79 ? 6.484 6.067 -5.987 1.00 85.50 79 GLY A CA 1
ATOM 583 C C . GLY A 1 79 ? 7.019 4.949 -6.892 1.00 85.50 79 GLY A C 1
ATOM 584 O O . GLY A 1 79 ? 7.795 5.206 -7.809 1.00 85.50 79 GLY A O 1
ATOM 585 N N . SER A 1 80 ? 6.558 3.709 -6.694 1.00 83.81 80 SER A N 1
ATOM 586 C CA . SER A 1 80 ? 6.902 2.585 -7.579 1.00 83.81 80 SER A CA 1
ATOM 587 C C . SER A 1 80 ? 6.289 2.738 -8.978 1.00 83.81 80 SER A C 1
ATOM 589 O O . SER A 1 80 ? 6.937 2.405 -9.968 1.00 83.81 80 SER A O 1
ATOM 591 N N . LEU A 1 81 ? 5.062 3.261 -9.074 1.00 82.00 81 LEU A N 1
ATOM 592 C CA . LEU A 1 81 ? 4.400 3.548 -10.352 1.00 82.00 81 LEU A CA 1
ATOM 593 C C . LEU A 1 81 ? 5.035 4.735 -11.078 1.00 82.00 81 LEU A C 1
ATOM 595 O O . LEU A 1 81 ? 5.239 4.660 -12.285 1.00 82.00 81 LEU A O 1
ATOM 599 N N . GLU A 1 82 ? 5.366 5.806 -10.359 1.00 84.50 82 GLU A N 1
ATOM 600 C CA . GLU A 1 82 ? 6.061 6.973 -10.913 1.00 84.50 82 GLU A CA 1
ATOM 601 C C . GLU A 1 82 ? 7.427 6.567 -11.468 1.00 84.50 82 GLU A C 1
ATOM 603 O O . GLU A 1 82 ? 7.727 6.860 -12.619 1.00 84.50 82 GLU A O 1
ATOM 608 N N . HIS A 1 83 ? 8.200 5.777 -10.719 1.00 79.25 83 HIS A N 1
ATOM 609 C CA . HIS A 1 83 ? 9.483 5.268 -11.199 1.00 79.25 83 HIS A CA 1
ATOM 610 C C . HIS A 1 83 ? 9.345 4.375 -12.444 1.00 79.25 83 HIS A C 1
ATOM 612 O O . HIS A 1 83 ? 10.157 4.458 -13.366 1.00 79.25 83 HIS A O 1
ATOM 618 N N . ALA A 1 84 ? 8.311 3.527 -12.492 1.00 73.56 84 ALA A N 1
ATOM 619 C CA . ALA A 1 84 ? 8.023 2.711 -13.669 1.00 73.56 84 ALA A CA 1
ATOM 620 C C . ALA A 1 84 ? 7.631 3.570 -14.883 1.00 73.56 84 ALA A C 1
ATOM 622 O O . ALA A 1 84 ? 8.086 3.292 -15.991 1.00 73.56 84 ALA A O 1
ATOM 623 N N . ARG A 1 85 ? 6.824 4.618 -14.676 1.00 70.31 85 ARG A N 1
ATOM 624 C CA . ARG A 1 85 ? 6.427 5.567 -15.723 1.00 70.31 85 ARG A CA 1
ATOM 625 C C . ARG A 1 85 ? 7.633 6.327 -16.263 1.00 70.31 85 ARG A C 1
ATOM 627 O O . ARG A 1 85 ? 7.838 6.331 -17.469 1.00 70.31 85 ARG A O 1
ATOM 634 N N . ASP A 1 86 ? 8.448 6.903 -15.386 1.00 76.25 86 ASP A N 1
ATOM 635 C CA . ASP A 1 86 ? 9.620 7.686 -15.782 1.00 76.25 86 ASP A CA 1
ATOM 636 C C . ASP A 1 86 ? 10.616 6.826 -16.585 1.00 76.25 86 ASP A C 1
ATOM 638 O O . ASP A 1 86 ? 11.248 7.311 -17.517 1.00 76.25 86 ASP A O 1
ATOM 642 N N . LYS A 1 87 ? 10.717 5.524 -16.276 1.00 67.81 87 LYS A N 1
ATOM 643 C CA . LYS A 1 87 ? 11.520 4.570 -17.055 1.00 67.81 87 LYS A CA 1
ATOM 644 C C . LYS A 1 87 ? 10.910 4.227 -18.420 1.00 67.81 87 LYS A C 1
ATOM 646 O O . LYS A 1 87 ? 11.658 3.924 -19.338 1.00 67.81 87 LYS A O 1
ATOM 651 N N . ALA A 1 88 ? 9.586 4.228 -18.549 1.00 62.03 88 ALA A N 1
ATOM 652 C CA . ALA A 1 88 ? 8.904 3.975 -19.819 1.00 62.03 88 ALA A CA 1
ATOM 653 C C . ALA A 1 88 ? 8.918 5.201 -20.757 1.00 62.03 88 ALA A C 1
ATOM 655 O O . ALA A 1 88 ? 8.762 5.051 -21.970 1.00 62.03 88 ALA A O 1
ATOM 656 N N . GLU A 1 89 ? 9.083 6.403 -20.198 1.00 62.16 89 GLU A N 1
ATOM 657 C CA . GLU A 1 89 ? 9.202 7.671 -20.932 1.00 62.16 89 GLU A CA 1
ATOM 658 C C . GLU A 1 89 ? 10.652 8.024 -21.331 1.00 62.16 89 GLU A C 1
ATOM 660 O O . GLU A 1 89 ? 10.839 8.920 -22.158 1.00 62.16 89 GLU A O 1
ATOM 665 N N . ALA A 1 90 ? 11.655 7.335 -20.767 1.00 55.22 90 ALA A N 1
ATOM 666 C CA . ALA A 1 90 ? 13.090 7.519 -21.029 1.00 55.22 90 ALA A CA 1
ATOM 667 C C . ALA A 1 90 ? 13.619 6.611 -22.151 1.00 55.22 90 ALA A C 1
ATOM 669 O O . ALA A 1 90 ? 14.485 7.094 -22.918 1.00 55.22 90 ALA A O 1
#

Sequence (90 aa):
MPHITAFNLHDEYASNHACGFVQDLHIPNHMAANLDAALRGIAAVCCVLRAESDALTLGDYIRGGLTDAIAMLANHAQGSLEHARDKAEA

Radius of gyration: 22.86 Å; chains: 1; bounding box: 34×34×73 Å

pLDDT: mean 78.58, std 14.39, range [42.53, 96.38]